Protein AF-A0A2J2H974-F1 (afdb_monomer)

Sequence (115 aa):
MNITLDLIFFIFIFSIGLYVVYKIEHDVKILRILKAYPVAAKVKGEGLIDFSNLSVLIRDYDIEYSVDGPVDVERVGEGVYRIRAKSGGRVTFRIVAYGNFDEYSVEKTVEVLGG

Radius of gyration: 21.42 Å; Cα contacts (8 Å, |Δi|>4): 199; chains: 1; bounding box: 49×22×66 Å

Secondary structure (DSSP, 8-state):
--HHHHHHHHHHHHHHHHHHHHHHHHHHHHHHHHHH----SEEESEEEEE-TTHHHH-SSEEEEEEEESSEEEEEEETTEEEEEESS-EEEEEEEEEE-SS-EEEEEEEEEEE--

Nearest PDB structures (foldseek):
  7kpn-assembly1_Z  TM=5.759E-01  e=4.421E-02  Homo sapiens
  3j8f-assembly1_7  TM=4.710E-01  e=7.732E-02  Homo sapiens
  4ogz-assembly2_B  TM=4.916E-01  e=1.512E-01  Bacteroides fragilis NCTC 9343
  4nzj-assembly1_A  TM=3.910E-01  e=1.512E-01  Bacteroides fragilis NCTC 9343
  6fg9-assembly1_A  TM=5.084E-01  e=1.872E+00  Mus musculus

Solvent-accessible surface area (backbone atoms only — not comparable to full-atom values): 6347 Å² total; per-residue (Å²): 136,58,67,67,61,55,50,53,53,50,50,53,54,50,53,51,51,52,52,52,49,54,44,50,53,52,37,53,48,51,55,52,48,60,71,66,56,84,69,71,55,64,37,62,24,57,41,77,49,75,45,50,70,46,57,82,78,45,82,56,65,50,78,47,76,47,75,47,65,63,50,49,79,44,78,80,52,78,54,27,35,39,40,37,18,63,82,21,31,37,39,37,37,38,42,36,36,66,47,84,86,51,79,46,72,42,79,49,61,27,37,30,38,44,95

Mean predicted aligned error: 5.32 Å

Foldseek 3Di:
DDVVVVVVVVVVVVVVVVVVVVLVVQVVQVQVCQVPPDFAQEDEQKDKTAPPCVCVRAVAKDKDKDWFPQKDWDDPDDRMIMIGHAQKTKMKIWMWGDGPPDIDIDIRMYTYHHD

pLDDT: mean 91.67, std 4.82, range [64.0, 96.44]

Structure (mmCIF, N/CA/C/O backbone):
data_AF-A0A2J2H974-F1
#
_entry.id   AF-A0A2J2H974-F1
#
loop_
_atom_site.group_PDB
_atom_site.id
_atom_site.type_symbol
_atom_site.label_atom_id
_atom_site.label_alt_id
_atom_site.label_comp_id
_atom_site.label_asym_id
_atom_site.label_entity_id
_atom_site.label_seq_id
_atom_site.pdbx_PDB_ins_code
_atom_site.Cartn_x
_atom_site.Cartn_y
_atom_site.Cartn_z
_atom_site.occupancy
_atom_site.B_iso_or_equiv
_atom_site.auth_seq_id
_atom_site.auth_comp_id
_atom_site.auth_asym_id
_atom_site.auth_atom_id
_atom_site.pdbx_PDB_model_num
ATOM 1 N N . MET A 1 1 ? 33.585 -6.709 -42.559 1.00 64.00 1 MET A N 1
ATOM 2 C CA . MET A 1 1 ? 33.146 -6.089 -41.293 1.00 64.00 1 MET A CA 1
ATOM 3 C C . MET A 1 1 ? 32.730 -4.668 -41.623 1.00 64.00 1 MET A C 1
ATOM 5 O O . MET A 1 1 ? 33.555 -3.937 -42.159 1.00 64.00 1 MET A O 1
ATOM 9 N N . ASN A 1 2 ? 31.446 -4.334 -41.485 1.00 88.88 2 ASN A N 1
ATOM 10 C CA . ASN A 1 2 ? 30.928 -3.021 -41.869 1.00 88.88 2 ASN A CA 1
ATOM 11 C C . ASN A 1 2 ? 30.706 -2.213 -40.592 1.00 88.88 2 ASN A C 1
ATOM 13 O O . ASN A 1 2 ? 29.677 -2.351 -39.939 1.00 88.88 2 ASN A O 1
ATOM 17 N N . ILE A 1 3 ? 31.681 -1.358 -40.282 1.00 90.81 3 ILE A N 1
ATOM 18 C CA . ILE A 1 3 ? 31.744 -0.563 -39.049 1.00 90.81 3 ILE A CA 1
ATOM 19 C C . ILE A 1 3 ? 30.459 0.245 -38.820 1.00 90.81 3 ILE A C 1
ATOM 21 O O . ILE A 1 3 ? 30.033 0.408 -37.682 1.00 90.81 3 ILE A O 1
ATOM 25 N N . THR A 1 4 ? 29.808 0.726 -39.883 1.00 91.44 4 THR A N 1
ATOM 26 C CA . THR A 1 4 ? 28.557 1.485 -39.771 1.00 91.44 4 THR A CA 1
ATOM 27 C C . THR A 1 4 ? 27.397 0.606 -39.308 1.00 91.44 4 THR A C 1
ATOM 29 O O . THR A 1 4 ? 26.653 1.006 -38.418 1.00 91.44 4 THR A O 1
ATOM 32 N N . LEU A 1 5 ? 27.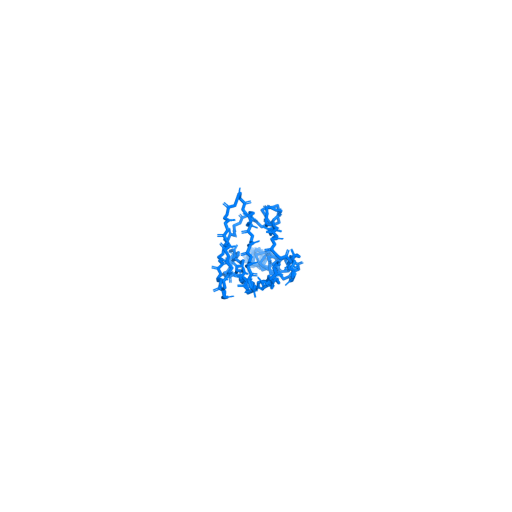254 -0.597 -39.875 1.00 91.50 5 LEU A N 1
ATOM 33 C CA . LEU A 1 5 ? 26.244 -1.562 -39.428 1.00 91.50 5 LEU A CA 1
ATOM 34 C C . LEU A 1 5 ? 26.521 -2.006 -37.991 1.00 91.50 5 LEU A C 1
ATOM 36 O O . LEU A 1 5 ? 25.608 -1.997 -37.170 1.00 91.50 5 LEU A O 1
ATOM 40 N N . ASP A 1 6 ? 27.778 -2.313 -37.677 1.00 91.56 6 ASP A N 1
ATOM 41 C CA . ASP A 1 6 ? 28.191 -2.747 -36.340 1.00 91.56 6 ASP A CA 1
ATOM 42 C C . ASP A 1 6 ? 27.893 -1.662 -35.283 1.00 91.56 6 ASP A C 1
ATOM 44 O O . ASP A 1 6 ? 27.380 -1.962 -34.204 1.00 91.56 6 ASP A O 1
ATOM 48 N N . LEU A 1 7 ? 28.119 -0.384 -35.615 1.00 95.00 7 LEU A N 1
ATOM 49 C CA . LEU A 1 7 ? 27.804 0.750 -34.743 1.00 95.00 7 LEU A CA 1
ATOM 50 C C . LEU A 1 7 ? 26.293 0.934 -34.537 1.00 95.00 7 LEU A C 1
ATOM 52 O O . LEU A 1 7 ? 25.856 1.188 -33.415 1.00 95.00 7 LEU A O 1
ATOM 56 N N . ILE A 1 8 ? 25.486 0.788 -35.592 1.00 94.81 8 ILE A N 1
ATOM 57 C CA . ILE A 1 8 ? 24.020 0.874 -35.491 1.00 94.81 8 ILE A CA 1
ATOM 58 C C . ILE A 1 8 ? 23.483 -0.252 -34.600 1.00 94.81 8 ILE A C 1
ATOM 60 O O . ILE A 1 8 ? 22.671 0.008 -33.711 1.00 94.81 8 ILE A O 1
ATOM 64 N N . PHE A 1 9 ? 23.966 -1.483 -34.789 1.00 94.44 9 PHE A N 1
ATOM 65 C CA . PHE A 1 9 ? 23.592 -2.619 -33.945 1.00 94.44 9 PHE A CA 1
ATOM 66 C C . PHE A 1 9 ? 23.987 -2.401 -32.486 1.00 94.44 9 PHE A C 1
ATOM 68 O O . PHE A 1 9 ? 23.182 -2.664 -31.592 1.00 94.44 9 PHE A O 1
ATOM 75 N N . PHE A 1 10 ? 25.187 -1.873 -32.235 1.00 95.44 10 PHE A N 1
ATOM 76 C CA . PHE A 1 10 ? 25.628 -1.547 -30.884 1.00 95.44 10 PHE A CA 1
ATOM 77 C C . PHE A 1 10 ? 24.703 -0.526 -30.211 1.00 95.44 10 PHE A C 1
ATOM 79 O O . PHE A 1 10 ? 24.227 -0.778 -29.105 1.00 95.44 10 PHE A O 1
ATOM 86 N N . ILE A 1 11 ? 24.402 0.593 -30.882 1.00 95.94 11 ILE A N 1
ATOM 87 C CA . ILE A 1 11 ? 23.509 1.630 -30.343 1.00 95.94 11 ILE A CA 1
ATOM 88 C C . ILE A 1 11 ? 22.129 1.041 -30.055 1.00 95.94 11 ILE A C 1
ATOM 90 O O . ILE A 1 11 ? 21.585 1.266 -28.980 1.00 95.94 11 ILE A O 1
ATOM 94 N N . PHE A 1 12 ? 21.583 0.247 -30.977 1.00 95.69 12 PHE A N 1
ATOM 95 C CA . PHE A 1 12 ? 20.273 -0.374 -30.810 1.00 95.69 12 PHE A CA 1
ATOM 96 C C . PHE A 1 12 ? 20.213 -1.293 -29.582 1.00 95.69 12 PHE A C 1
ATOM 98 O O . PHE A 1 12 ? 19.328 -1.143 -28.737 1.00 95.69 12 PHE A O 1
ATOM 105 N N . ILE A 1 13 ? 21.184 -2.202 -29.439 1.00 95.44 13 ILE A N 1
ATOM 106 C CA . ILE A 1 13 ? 21.277 -3.107 -28.283 1.00 95.44 13 ILE A CA 1
ATOM 107 C C . ILE A 1 13 ? 21.450 -2.305 -26.990 1.00 95.44 13 ILE A C 1
ATOM 109 O O . ILE A 1 13 ? 20.787 -2.585 -25.991 1.00 95.44 13 ILE A O 1
ATOM 113 N N . PHE A 1 14 ? 22.303 -1.282 -27.011 1.00 96.12 14 PHE A N 1
ATOM 114 C CA . PHE A 1 14 ? 22.555 -0.437 -25.852 1.00 96.12 14 PHE A CA 1
ATOM 115 C C . PHE A 1 14 ? 21.303 0.339 -25.418 1.00 96.12 14 PHE A C 1
ATOM 117 O O . PHE A 1 14 ? 20.978 0.369 -24.232 1.00 96.12 14 PHE A O 1
ATOM 124 N N . SER A 1 15 ? 20.553 0.911 -26.364 1.00 96.12 15 SER A N 1
ATOM 125 C CA . SER A 1 15 ? 19.294 1.608 -26.081 1.00 96.12 15 SER A CA 1
ATOM 126 C C . SER A 1 15 ? 18.238 0.679 -25.484 1.00 96.12 15 SER A C 1
ATOM 128 O O . SER A 1 15 ? 17.562 1.071 -24.533 1.00 96.12 15 SER A O 1
ATOM 130 N N . ILE A 1 16 ? 18.121 -0.558 -25.982 1.00 96.44 16 ILE A N 1
ATOM 131 C CA . ILE A 1 16 ? 17.234 -1.566 -25.382 1.00 96.44 16 ILE A CA 1
ATOM 132 C C . ILE A 1 16 ? 17.688 -1.892 -23.957 1.00 96.44 16 ILE A C 1
ATOM 134 O O . ILE A 1 16 ? 16.862 -1.921 -23.048 1.00 96.44 16 ILE A O 1
ATOM 138 N N . GLY A 1 17 ? 18.992 -2.089 -23.746 1.00 96.06 17 GLY A N 1
ATOM 139 C CA . GLY A 1 17 ? 19.557 -2.344 -22.422 1.00 96.06 17 GLY A CA 1
ATOM 140 C C . GLY A 1 17 ? 19.210 -1.241 -21.422 1.00 96.06 17 GLY A C 1
ATOM 141 O O . GLY A 1 17 ? 18.668 -1.527 -20.356 1.00 96.06 17 GLY A O 1
ATOM 142 N N . LEU A 1 18 ? 19.437 0.024 -21.789 1.00 96.38 18 LEU A N 1
ATOM 143 C CA . LEU A 1 18 ? 19.075 1.175 -20.955 1.00 96.38 18 LEU A CA 1
ATOM 144 C C . LEU A 1 18 ? 17.573 1.246 -20.669 1.00 96.38 18 LEU A C 1
ATOM 146 O O . LEU A 1 18 ? 17.176 1.512 -19.537 1.00 96.38 18 LEU A O 1
ATOM 150 N N . TYR A 1 19 ? 16.737 0.985 -21.674 1.00 96.38 19 TYR A N 1
ATOM 151 C CA . TYR A 1 19 ? 15.286 0.975 -21.507 1.00 96.38 19 TYR A CA 1
ATOM 152 C C . TYR A 1 19 ? 14.826 -0.091 -20.504 1.00 96.38 19 TYR A C 1
ATOM 154 O O . TYR A 1 19 ? 13.996 0.186 -19.637 1.00 96.38 19 TYR A O 1
ATOM 162 N N . VAL A 1 20 ? 15.389 -1.299 -20.585 1.00 95.88 20 VAL A N 1
ATOM 163 C CA . VAL A 1 20 ? 15.083 -2.388 -19.649 1.00 95.88 20 VAL A CA 1
ATOM 164 C C . VAL A 1 20 ? 15.549 -2.036 -18.236 1.00 95.88 20 VAL A C 1
ATOM 166 O O . VAL A 1 20 ? 14.777 -2.198 -17.294 1.00 95.88 20 VAL A O 1
ATOM 169 N N . VAL A 1 21 ? 16.764 -1.499 -18.080 1.00 96.00 21 VAL A N 1
ATOM 170 C CA . VAL A 1 21 ? 17.285 -1.066 -16.771 1.00 96.00 21 VAL A CA 1
ATOM 171 C C . VAL A 1 21 ? 16.378 -0.010 -16.145 1.00 96.00 21 VAL A C 1
ATOM 173 O O . VAL A 1 21 ? 15.998 -0.156 -14.987 1.00 96.00 21 VAL A O 1
ATOM 176 N N . TYR A 1 22 ? 15.953 0.994 -16.915 1.00 95.38 22 TYR A N 1
ATOM 177 C CA . TYR A 1 22 ? 15.041 2.031 -16.432 1.00 95.38 22 TYR A CA 1
ATOM 178 C C . TYR A 1 22 ? 13.717 1.451 -15.909 1.00 95.38 22 TYR A C 1
ATOM 180 O O . TYR A 1 22 ? 13.231 1.845 -14.848 1.00 95.38 22 TYR A O 1
ATOM 188 N N . LYS A 1 23 ? 13.145 0.471 -16.620 1.00 94.88 23 LYS A N 1
ATOM 189 C CA . LYS A 1 23 ? 11.928 -0.218 -16.169 1.00 94.88 23 LYS A CA 1
ATOM 190 C C . LYS A 1 23 ? 12.147 -1.023 -14.888 1.00 94.88 23 LYS A C 1
ATOM 192 O O . LYS A 1 23 ? 11.303 -0.986 -14.000 1.00 94.88 23 LYS A O 1
ATOM 197 N N . ILE A 1 24 ? 13.282 -1.711 -14.766 1.00 95.12 24 ILE A N 1
ATOM 198 C CA . ILE A 1 24 ? 13.628 -2.455 -13.546 1.00 95.12 24 ILE A CA 1
ATOM 199 C C . ILE A 1 24 ? 13.792 -1.493 -12.364 1.00 95.12 24 ILE A C 1
ATOM 201 O O . ILE A 1 24 ? 13.277 -1.758 -11.280 1.00 95.12 24 ILE A O 1
ATOM 205 N N . GLU A 1 25 ? 14.477 -0.364 -12.551 1.00 94.44 25 GLU A N 1
ATOM 206 C CA . GLU A 1 25 ? 14.650 0.643 -11.499 1.00 94.44 25 GLU A CA 1
ATOM 207 C C . GLU A 1 25 ? 13.312 1.204 -11.009 1.00 94.44 25 GLU A C 1
ATOM 209 O O . GLU A 1 25 ? 13.122 1.388 -9.802 1.00 94.44 25 GLU A O 1
ATOM 214 N N . HIS A 1 26 ? 12.371 1.436 -11.926 1.00 92.69 26 HIS A N 1
ATOM 215 C CA . HIS A 1 26 ? 11.016 1.858 -11.590 1.00 92.69 26 HIS A CA 1
ATOM 216 C C . HIS A 1 26 ? 10.298 0.827 -10.705 1.00 92.69 26 HIS A C 1
ATOM 218 O O . HIS A 1 26 ? 9.755 1.173 -9.655 1.00 92.69 26 HIS A O 1
ATOM 224 N N . ASP A 1 27 ? 10.359 -0.449 -11.069 1.00 93.50 27 ASP A N 1
ATOM 225 C CA . ASP A 1 27 ? 9.691 -1.525 -10.335 1.00 93.50 27 ASP A CA 1
ATOM 226 C C . ASP A 1 27 ? 10.341 -1.763 -8.957 1.00 93.50 27 ASP A C 1
ATOM 228 O O . ASP A 1 27 ? 9.664 -1.912 -7.935 1.00 93.50 27 ASP A O 1
ATOM 232 N N . VAL A 1 28 ? 11.671 -1.659 -8.873 1.00 93.81 28 VAL A N 1
ATOM 233 C CA . VAL A 1 28 ? 12.406 -1.665 -7.597 1.00 93.81 28 VAL A CA 1
ATOM 234 C C . VAL A 1 28 ? 11.984 -0.493 -6.706 1.00 93.81 28 VAL A C 1
ATOM 236 O O . VAL A 1 28 ? 11.896 -0.644 -5.482 1.00 93.81 28 VAL A O 1
ATOM 239 N N . LYS A 1 29 ? 11.707 0.679 -7.286 1.00 93.69 29 LYS A N 1
ATOM 240 C CA . LYS A 1 29 ? 11.217 1.843 -6.540 1.00 93.69 29 LYS A CA 1
ATOM 241 C C . LYS A 1 29 ? 9.827 1.587 -5.954 1.00 93.69 29 LYS A C 1
ATOM 243 O O . LYS A 1 29 ? 9.636 1.892 -4.776 1.00 93.69 29 LYS A O 1
ATOM 248 N N . ILE A 1 30 ? 8.909 0.980 -6.711 1.00 93.81 30 ILE A N 1
ATOM 249 C CA . ILE A 1 30 ? 7.581 0.571 -6.215 1.00 93.81 30 ILE A CA 1
ATOM 250 C C . ILE A 1 30 ? 7.730 -0.329 -4.986 1.00 93.81 30 ILE A C 1
ATOM 252 O O . ILE A 1 30 ? 7.198 -0.020 -3.918 1.00 93.81 30 ILE A O 1
ATOM 256 N N . LEU A 1 31 ? 8.533 -1.392 -5.092 1.00 92.12 31 LEU A N 1
ATOM 257 C CA . LEU A 1 31 ? 8.778 -2.324 -3.988 1.00 92.12 31 LEU A CA 1
ATOM 258 C C . LEU A 1 31 ? 9.320 -1.633 -2.732 1.00 92.12 31 LEU A C 1
ATOM 260 O O . LEU A 1 31 ? 8.914 -1.960 -1.614 1.00 92.12 31 LEU A O 1
ATOM 264 N N . ARG A 1 32 ? 10.247 -0.682 -2.899 1.00 93.94 32 ARG A N 1
ATOM 265 C CA . ARG A 1 32 ? 10.798 0.092 -1.777 1.00 93.94 32 ARG A CA 1
ATOM 266 C C . ARG A 1 32 ? 9.727 0.947 -1.107 1.00 93.94 32 ARG A C 1
ATOM 268 O O . ARG A 1 32 ? 9.667 0.951 0.120 1.00 93.94 32 ARG A O 1
ATOM 275 N N . ILE A 1 33 ? 8.888 1.626 -1.890 1.00 94.00 33 ILE A N 1
ATOM 276 C CA . ILE A 1 33 ? 7.799 2.465 -1.373 1.00 94.00 33 ILE A CA 1
ATOM 277 C C . ILE A 1 33 ? 6.804 1.614 -0.587 1.00 94.00 33 ILE A C 1
ATOM 279 O O . ILE A 1 33 ? 6.549 1.912 0.576 1.00 94.00 33 ILE A O 1
ATOM 283 N N . LEU A 1 34 ? 6.300 0.526 -1.176 1.00 92.75 34 LEU A N 1
ATOM 284 C CA . LEU A 1 34 ? 5.325 -0.351 -0.525 1.00 92.75 34 LEU A CA 1
ATOM 285 C C . LEU A 1 34 ? 5.850 -0.906 0.806 1.00 92.75 34 LEU A C 1
ATOM 287 O O . LEU A 1 34 ? 5.180 -0.834 1.839 1.00 92.75 34 LEU A O 1
ATOM 291 N N . LYS A 1 35 ? 7.087 -1.418 0.815 1.00 90.31 35 LYS A N 1
ATOM 292 C CA . LYS A 1 35 ? 7.701 -1.963 2.035 1.00 90.31 35 LYS A CA 1
ATOM 293 C C . LYS A 1 35 ? 7.855 -0.899 3.119 1.00 90.31 35 LYS A C 1
ATOM 295 O O . LYS A 1 35 ? 7.521 -1.175 4.273 1.00 90.31 35 LYS A O 1
ATOM 300 N N . ALA A 1 36 ? 8.322 0.292 2.750 1.00 92.38 36 ALA A N 1
ATOM 301 C CA . ALA A 1 36 ? 8.595 1.382 3.680 1.00 92.38 36 ALA A CA 1
ATOM 302 C C . ALA A 1 36 ? 7.351 2.183 4.095 1.00 92.38 36 ALA A C 1
ATOM 304 O O . ALA A 1 36 ? 7.444 2.958 5.046 1.00 92.38 36 ALA A O 1
ATOM 305 N N . TYR A 1 37 ? 6.205 2.015 3.421 1.00 90.81 37 TYR A N 1
ATOM 306 C CA . TYR A 1 37 ? 5.016 2.810 3.715 1.00 90.81 37 TYR A CA 1
ATOM 307 C C . TYR A 1 37 ? 4.559 2.585 5.169 1.00 90.81 37 TYR A C 1
ATOM 309 O O . TYR A 1 37 ? 4.341 1.430 5.576 1.00 90.81 37 TYR A O 1
ATOM 317 N N . PRO A 1 38 ? 4.450 3.661 5.970 1.00 88.81 38 PRO A N 1
ATOM 318 C CA . PRO A 1 38 ? 4.099 3.558 7.374 1.00 88.81 38 PRO A CA 1
ATOM 319 C C . PRO A 1 38 ? 2.603 3.283 7.521 1.00 88.81 38 PRO A C 1
ATOM 321 O O . PRO A 1 38 ? 1.766 3.999 6.982 1.00 88.81 38 PRO A O 1
ATOM 324 N N . VAL A 1 39 ? 2.270 2.257 8.298 1.00 89.56 39 VAL A N 1
ATOM 325 C CA . VAL A 1 39 ? 0.896 1.955 8.713 1.00 89.56 39 VAL A CA 1
ATOM 326 C C . VAL A 1 39 ? 0.918 1.721 10.215 1.00 89.56 39 VAL A C 1
ATOM 328 O O . VAL A 1 39 ? 1.840 1.082 10.730 1.00 89.56 39 VAL A O 1
ATOM 331 N N . ALA A 1 40 ? -0.067 2.263 10.930 1.00 88.00 40 ALA A N 1
ATOM 332 C CA . ALA A 1 40 ? -0.188 2.054 12.365 1.00 88.00 40 ALA A CA 1
ATOM 333 C C . ALA A 1 40 ? -0.346 0.556 12.656 1.00 88.00 40 ALA A C 1
ATOM 335 O O . ALA A 1 40 ? -1.290 -0.065 12.187 1.00 88.00 40 ALA A O 1
ATOM 336 N N . ALA A 1 41 ? 0.561 -0.027 13.442 1.00 88.75 41 ALA A N 1
ATOM 337 C CA . ALA A 1 41 ? 0.480 -1.447 13.786 1.00 88.75 41 ALA A CA 1
ATOM 338 C C . ALA A 1 41 ? -0.657 -1.747 14.776 1.00 88.75 41 ALA A C 1
ATOM 340 O O . ALA A 1 41 ? -1.159 -2.869 14.809 1.00 88.75 41 ALA A O 1
ATOM 341 N N . LYS A 1 42 ? -1.048 -0.761 15.599 1.00 91.50 42 LYS A N 1
ATOM 342 C CA . LYS A 1 42 ? -2.096 -0.896 16.617 1.00 91.50 42 LYS A CA 1
ATOM 343 C C . LYS A 1 42 ? -2.939 0.371 16.738 1.00 91.50 42 LYS A C 1
ATOM 345 O O . LYS A 1 42 ? -2.394 1.473 16.711 1.00 91.50 42 LYS A O 1
ATOM 350 N N . VAL A 1 43 ? -4.238 0.207 16.959 1.00 90.88 43 VAL A N 1
ATOM 351 C CA . VAL A 1 43 ? -5.202 1.269 17.305 1.00 90.88 43 VAL A CA 1
ATOM 352 C C . VAL A 1 43 ? -6.103 0.805 18.446 1.00 90.88 43 VAL A C 1
ATOM 354 O O . VAL A 1 43 ? 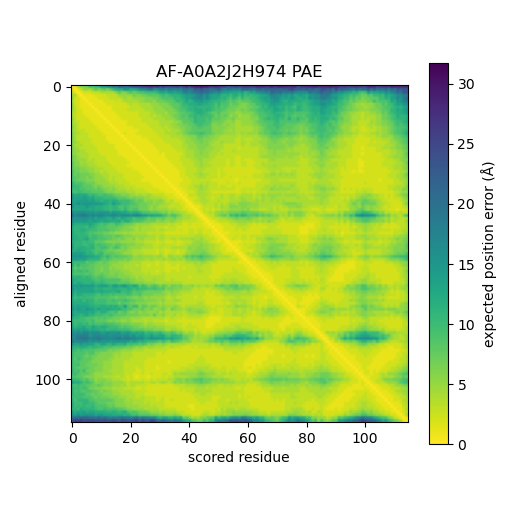-6.306 -0.391 18.631 1.00 90.88 43 VAL A O 1
ATOM 357 N N . LYS A 1 44 ? -6.629 1.738 19.245 1.00 87.62 44 LYS A N 1
ATOM 358 C CA . LYS A 1 44 ? -7.445 1.428 20.427 1.00 87.62 44 LYS A CA 1
ATOM 359 C C . LYS A 1 44 ? -8.881 1.901 20.224 1.00 87.62 44 LYS A C 1
ATOM 361 O O . LYS A 1 44 ? -9.107 3.100 20.113 1.00 87.62 44 LYS A O 1
ATOM 366 N N . GLY A 1 45 ? -9.831 0.967 20.225 1.00 83.06 45 GLY A N 1
ATOM 367 C CA . GLY A 1 45 ? -11.263 1.214 20.045 1.00 83.06 45 GLY A CA 1
ATOM 368 C C . GLY A 1 45 ? -11.621 1.625 18.616 1.00 83.06 45 GLY A C 1
ATOM 369 O O . GLY A 1 45 ? -12.266 0.865 17.897 1.00 83.06 45 GLY A O 1
ATOM 370 N N . GLU A 1 46 ? -11.169 2.808 18.200 1.00 89.62 46 GLU A N 1
ATOM 371 C CA . GLU A 1 46 ? -11.379 3.386 16.872 1.00 89.62 46 GLU A CA 1
ATOM 372 C C . GLU A 1 46 ? -10.075 3.987 16.329 1.00 89.62 46 GLU A C 1
ATOM 374 O O . GLU A 1 46 ? -9.275 4.559 17.071 1.00 89.62 46 GLU A O 1
ATOM 379 N N . GLY A 1 47 ? -9.855 3.858 15.023 1.00 90.19 47 GLY A N 1
ATOM 380 C CA . GLY A 1 47 ? -8.707 4.436 14.339 1.00 90.19 47 GLY A CA 1
ATOM 381 C C . GLY A 1 47 ? -9.006 4.802 12.892 1.00 90.19 47 GLY A C 1
ATOM 382 O O . GLY A 1 47 ? -9.920 4.261 12.271 1.00 90.19 47 GLY A O 1
ATOM 383 N N . LEU A 1 48 ? -8.207 5.721 12.355 1.00 92.81 48 LEU A N 1
ATOM 384 C CA . LEU A 1 48 ? -8.186 6.063 10.937 1.00 92.81 48 LEU A CA 1
ATOM 385 C C . LEU A 1 48 ? -6.867 5.580 10.339 1.00 92.81 48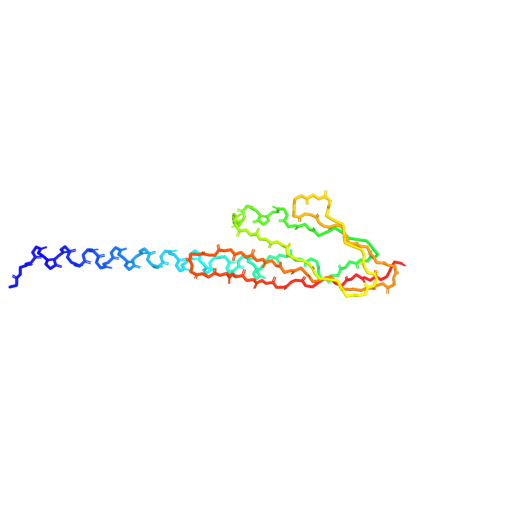 LEU A C 1
ATOM 387 O O . LEU A 1 48 ? -5.796 5.893 10.860 1.00 92.81 48 LEU A O 1
ATOM 391 N N . ILE A 1 49 ? -6.959 4.820 9.254 1.00 92.88 49 ILE A N 1
ATOM 392 C CA . ILE A 1 49 ? -5.826 4.366 8.456 1.00 92.88 49 ILE A CA 1
ATOM 393 C C . ILE A 1 49 ? -5.865 5.116 7.130 1.00 92.88 49 ILE A C 1
ATOM 395 O O . ILE A 1 49 ? -6.849 5.037 6.395 1.00 92.88 49 ILE A O 1
ATOM 399 N N . ASP A 1 50 ? -4.798 5.860 6.856 1.00 91.94 50 ASP A N 1
ATOM 400 C CA . ASP A 1 50 ? -4.718 6.784 5.731 1.00 91.94 50 ASP A CA 1
ATOM 401 C C . ASP A 1 50 ? -3.636 6.358 4.723 1.00 91.94 50 ASP A C 1
ATOM 403 O O . ASP A 1 50 ? -2.430 6.373 4.992 1.00 91.94 50 ASP A O 1
ATOM 407 N N . PHE A 1 51 ? -4.096 5.981 3.534 1.00 91.81 51 PHE A N 1
ATOM 408 C CA . PHE A 1 51 ? -3.294 5.661 2.360 1.00 91.81 51 PHE A CA 1
ATOM 409 C C . PHE A 1 51 ? -3.411 6.722 1.256 1.00 91.81 51 PHE A C 1
ATOM 411 O O . PHE A 1 51 ? -2.920 6.498 0.153 1.00 91.81 51 PHE A O 1
ATOM 418 N N . SER A 1 52 ? -4.043 7.870 1.508 1.00 88.94 52 SER A N 1
ATOM 419 C CA . SER A 1 52 ? -4.226 8.936 0.509 1.00 88.94 52 SER A CA 1
ATOM 420 C C . SER A 1 52 ? -2.892 9.436 -0.054 1.00 88.94 52 SER A C 1
ATOM 422 O O . SER A 1 52 ? -2.752 9.622 -1.261 1.00 88.94 52 SER A O 1
ATOM 424 N N . ASN A 1 53 ? -1.866 9.547 0.795 1.00 89.44 53 ASN A N 1
ATOM 425 C CA . ASN A 1 53 ? -0.518 9.951 0.391 1.00 89.44 53 ASN A CA 1
ATOM 426 C C . ASN A 1 53 ? 0.197 8.918 -0.491 1.00 89.44 53 ASN A C 1
ATOM 428 O O . ASN A 1 53 ? 1.193 9.257 -1.133 1.00 89.44 53 ASN A O 1
ATOM 432 N N . LEU A 1 54 ? -0.289 7.674 -0.556 1.00 89.69 54 LEU A N 1
ATOM 433 C CA . LEU A 1 54 ? 0.295 6.659 -1.427 1.00 89.69 54 LEU A CA 1
ATOM 434 C C . LEU A 1 54 ? 0.139 7.041 -2.908 1.00 89.69 54 LEU A C 1
ATOM 436 O O . LEU A 1 54 ? 1.064 6.800 -3.678 1.00 89.69 54 LEU A O 1
ATOM 440 N N . SER A 1 55 ? -0.940 7.747 -3.266 1.00 85.88 55 SER A N 1
ATOM 441 C CA . SER A 1 55 ? -1.191 8.276 -4.620 1.00 85.88 55 SER A CA 1
ATOM 442 C C . SER A 1 55 ? -0.127 9.258 -5.127 1.00 85.88 55 SER A C 1
ATOM 444 O O . SER A 1 55 ? 0.106 9.375 -6.330 1.00 85.88 55 SER A O 1
ATOM 446 N N . VAL A 1 56 ? 0.577 9.938 -4.215 1.00 8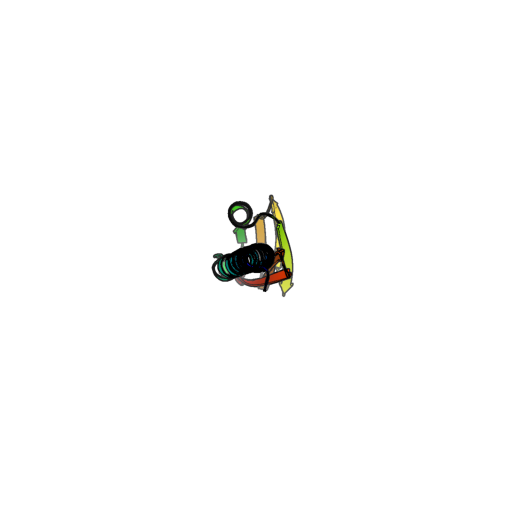6.12 56 VAL A N 1
ATOM 447 C CA . VAL A 1 56 ? 1.697 10.834 -4.551 1.00 86.12 56 VAL A CA 1
ATOM 448 C C . VAL A 1 56 ? 2.951 10.033 -4.920 1.00 86.12 56 VAL A C 1
ATOM 450 O O . VAL A 1 56 ? 3.805 10.506 -5.671 1.00 86.12 56 VAL A O 1
ATOM 453 N N . LEU A 1 57 ? 3.075 8.817 -4.386 1.00 89.06 57 LEU A N 1
ATOM 454 C CA . LEU A 1 57 ? 4.258 7.971 -4.515 1.00 89.06 57 LEU A CA 1
ATOM 455 C C . LEU A 1 57 ? 4.114 6.930 -5.632 1.00 89.06 57 LEU A C 1
ATOM 457 O O . LEU A 1 57 ? 5.101 6.621 -6.304 1.00 89.06 57 LEU A O 1
ATOM 461 N N . ILE A 1 58 ? 2.908 6.392 -5.816 1.00 90.38 58 ILE A N 1
ATOM 462 C CA . ILE A 1 58 ? 2.561 5.344 -6.778 1.00 90.38 58 ILE A CA 1
ATOM 463 C C . ILE A 1 58 ? 1.227 5.729 -7.418 1.00 90.38 58 ILE A C 1
ATOM 465 O O . ILE A 1 58 ? 0.270 6.030 -6.714 1.00 90.38 58 ILE A O 1
ATOM 469 N N . ARG A 1 59 ? 1.168 5.726 -8.753 1.00 83.06 59 ARG A N 1
ATOM 470 C CA . ARG A 1 59 ? -0.051 6.089 -9.493 1.00 83.06 59 ARG A CA 1
ATOM 471 C C . ARG A 1 59 ? -1.066 4.955 -9.545 1.00 83.06 59 ARG A C 1
ATOM 473 O O . ARG A 1 59 ? -2.226 5.179 -9.232 1.00 83.06 59 ARG A O 1
ATOM 480 N N . ASP A 1 60 ? -0.607 3.764 -9.908 1.00 87.38 60 ASP A N 1
ATOM 481 C CA . ASP A 1 60 ? -1.476 2.618 -10.159 1.00 87.38 60 ASP A CA 1
ATOM 482 C C . ASP A 1 60 ? -1.357 1.635 -8.9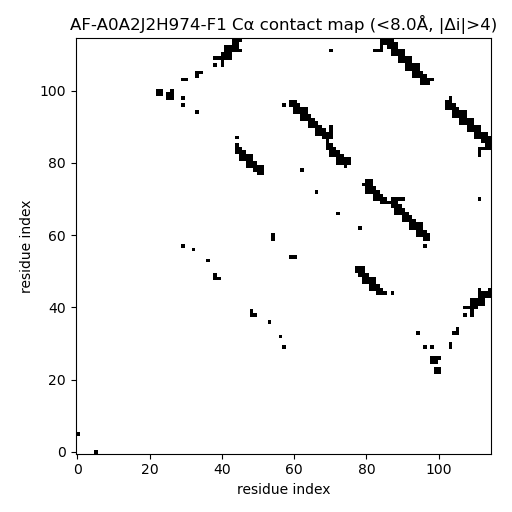94 1.00 87.38 60 ASP A C 1
ATOM 484 O O . ASP A 1 60 ? -0.411 0.841 -8.917 1.00 87.38 60 ASP A O 1
ATOM 488 N N . TYR A 1 61 ? -2.292 1.743 -8.050 1.00 92.38 61 TYR A N 1
ATOM 489 C CA . TYR A 1 61 ? -2.378 0.859 -6.897 1.00 92.38 61 TYR A CA 1
ATOM 490 C C . TYR A 1 61 ? -3.825 0.615 -6.469 1.00 92.38 61 TYR A C 1
ATOM 492 O O . TYR A 1 61 ? -4.684 1.484 -6.603 1.00 92.38 61 TYR A O 1
ATOM 500 N N . ASP A 1 62 ? -4.049 -0.550 -5.874 1.00 92.94 62 ASP A N 1
ATOM 501 C CA . ASP A 1 62 ? -5.294 -0.957 -5.243 1.00 92.94 62 ASP A CA 1
ATOM 502 C C . ASP A 1 62 ? -5.055 -1.290 -3.768 1.00 92.94 62 ASP A C 1
ATOM 504 O O . ASP A 1 62 ? -3.949 -1.638 -3.340 1.00 92.94 62 ASP A O 1
ATOM 508 N N . ILE A 1 63 ? -6.110 -1.160 -2.965 1.00 93.19 63 ILE A N 1
ATOM 509 C CA . ILE A 1 63 ? -6.091 -1.546 -1.555 1.00 93.19 63 ILE A CA 1
ATOM 510 C C . ILE A 1 63 ? -7.230 -2.518 -1.316 1.00 93.19 63 ILE A C 1
ATOM 512 O O . ILE A 1 63 ? -8.404 -2.152 -1.373 1.00 93.19 63 ILE A O 1
ATOM 516 N N . GLU A 1 64 ? -6.855 -3.740 -0.981 1.00 94.38 64 GLU A N 1
ATOM 517 C CA . GLU A 1 64 ? -7.754 -4.770 -0.490 1.00 94.38 64 GLU A CA 1
ATOM 518 C C . GLU A 1 64 ? -7.635 -4.838 1.034 1.00 94.38 64 GLU A C 1
ATOM 520 O O . GLU A 1 64 ? -6.597 -4.501 1.613 1.00 94.38 64 GLU A O 1
ATOM 525 N N . TYR A 1 65 ? -8.691 -5.276 1.714 1.00 94.56 65 TYR A N 1
ATOM 526 C CA . TYR A 1 65 ? -8.628 -5.509 3.150 1.00 94.56 65 TYR A CA 1
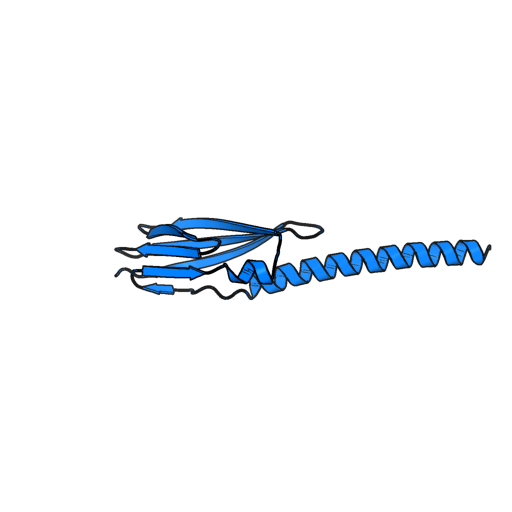ATOM 527 C C . TYR A 1 65 ? -9.362 -6.784 3.543 1.00 94.56 65 TYR A C 1
ATOM 529 O O . TYR A 1 65 ? -10.399 -7.133 2.982 1.00 94.56 65 TYR A O 1
ATOM 537 N N . SER A 1 66 ? -8.818 -7.437 4.561 1.00 95.44 66 SER A N 1
ATOM 538 C CA . SER A 1 66 ? -9.386 -8.617 5.199 1.00 95.44 66 SER A CA 1
ATOM 539 C C . SER A 1 66 ? -9.518 -8.360 6.690 1.00 95.44 66 SER A C 1
ATOM 541 O O . SER A 1 66 ? -8.654 -7.728 7.302 1.00 95.44 66 SER A O 1
ATOM 543 N N . VAL A 1 67 ? -10.603 -8.850 7.277 1.00 95.06 67 VAL A N 1
ATOM 544 C CA . VAL A 1 67 ? -10.924 -8.641 8.689 1.00 95.06 67 VAL A CA 1
ATOM 545 C C . VAL A 1 67 ? -10.911 -9.973 9.421 1.00 95.06 67 VAL A C 1
ATOM 547 O O . VAL A 1 67 ? -11.472 -10.955 8.943 1.00 95.06 67 VAL A O 1
ATOM 550 N N . ASP A 1 68 ? -10.293 -9.982 10.597 1.00 93.00 68 ASP A N 1
ATOM 551 C CA . ASP A 1 68 ? -10.269 -11.115 11.513 1.00 93.00 68 ASP A CA 1
ATOM 552 C C . ASP A 1 68 ? -10.770 -10.676 12.898 1.00 93.00 68 ASP A C 1
ATOM 554 O O . ASP A 1 68 ? -10.119 -9.908 13.613 1.00 93.00 68 ASP A O 1
ATOM 558 N N . GLY A 1 69 ? -11.963 -11.149 13.264 1.00 89.75 69 GLY A N 1
ATOM 559 C CA . GLY A 1 69 ? -12.654 -10.798 14.505 1.00 89.75 69 GLY A CA 1
ATOM 560 C C . GLY A 1 69 ? -13.722 -9.701 14.354 1.00 89.75 69 GLY A C 1
ATOM 561 O O . GLY A 1 69 ? -14.062 -9.298 13.242 1.00 89.75 69 GLY A O 1
ATOM 562 N N . PRO A 1 70 ? -14.295 -9.222 15.475 1.00 90.25 70 PRO A N 1
ATOM 563 C CA . PRO A 1 70 ? -15.397 -8.256 15.498 1.00 90.25 70 PRO A CA 1
ATOM 564 C C . PRO A 1 70 ? -14.909 -6.812 15.288 1.00 90.25 70 PRO A C 1
ATOM 566 O O . PRO A 1 70 ? -15.075 -5.945 16.156 1.00 90.25 70 PRO A O 1
ATOM 569 N N . VAL A 1 71 ? -14.290 -6.572 14.131 1.00 92.25 71 VAL A N 1
ATOM 570 C CA . VAL A 1 71 ? -13.858 -5.252 13.664 1.00 92.25 71 VAL A CA 1
ATOM 571 C C . VAL A 1 71 ? -14.751 -4.812 12.508 1.00 92.25 71 VAL A C 1
ATOM 573 O O . VAL A 1 71 ? -15.019 -5.576 11.588 1.00 92.25 71 VAL A O 1
ATOM 576 N N . ASP A 1 72 ? -15.206 -3.572 12.558 1.00 92.38 72 ASP A N 1
ATOM 577 C CA . ASP A 1 72 ? -15.899 -2.893 11.472 1.00 92.38 72 ASP A CA 1
ATOM 578 C C . ASP A 1 72 ? -14.900 -2.023 10.704 1.00 92.38 72 ASP A C 1
ATOM 580 O O . ASP A 1 72 ? -14.091 -1.318 11.317 1.00 92.38 72 ASP A O 1
ATOM 584 N N . VAL A 1 73 ? -14.950 -2.086 9.373 1.00 93.44 73 VAL A N 1
ATOM 585 C CA . VAL A 1 73 ? -14.088 -1.309 8.474 1.00 93.44 73 VAL A CA 1
ATOM 586 C C . VAL A 1 73 ? -14.973 -0.537 7.509 1.00 93.44 73 VAL A C 1
ATOM 588 O O . VAL A 1 73 ? -15.698 -1.119 6.708 1.00 93.44 73 VAL A O 1
ATOM 591 N N . GLU A 1 74 ? -14.879 0.785 7.566 1.00 94.19 74 GLU A N 1
ATOM 592 C CA . GLU A 1 74 ? -15.657 1.708 6.750 1.00 94.19 74 GLU A CA 1
ATOM 593 C C . GLU A 1 74 ? -14.705 2.547 5.893 1.00 94.19 74 GLU A C 1
ATOM 595 O O . GLU A 1 74 ? -13.817 3.228 6.412 1.00 94.19 74 GLU A O 1
ATOM 600 N N . ARG A 1 75 ? -14.882 2.532 4.568 1.00 92.50 75 ARG A N 1
ATOM 601 C CA . ARG A 1 75 ? -14.155 3.446 3.680 1.00 92.50 75 ARG A CA 1
ATOM 602 C C . ARG A 1 75 ? -14.800 4.826 3.766 1.00 92.50 75 ARG A C 1
ATOM 604 O O . ARG A 1 75 ? -15.908 5.028 3.283 1.00 92.50 75 ARG A O 1
ATOM 611 N N . VAL A 1 76 ? -14.091 5.770 4.376 1.00 93.50 76 VAL A N 1
ATOM 612 C CA . VAL A 1 76 ? -14.580 7.142 4.610 1.00 93.50 76 VAL A CA 1
ATOM 613 C C . VAL A 1 76 ? -14.069 8.138 3.570 1.00 93.50 76 VAL A C 1
ATOM 615 O O . VAL A 1 76 ? -14.545 9.268 3.512 1.00 93.50 76 VAL A O 1
ATOM 618 N N . GLY A 1 77 ? -13.109 7.726 2.741 1.00 89.62 77 GLY A N 1
ATOM 619 C CA . GLY A 1 77 ? -12.551 8.542 1.671 1.00 89.62 77 GLY A CA 1
ATOM 620 C C . GLY A 1 77 ? -11.705 7.730 0.694 1.00 89.62 77 GLY A C 1
ATOM 621 O O . GLY A 1 77 ? -11.611 6.500 0.765 1.00 89.62 77 GLY A O 1
ATOM 622 N N . GLU A 1 78 ? -11.072 8.421 -0.246 1.00 87.75 78 GLU A N 1
ATOM 623 C CA . GLU A 1 78 ? -10.131 7.799 -1.170 1.00 87.75 78 GLU A CA 1
ATOM 624 C C . GLU A 1 78 ? -8.848 7.404 -0.430 1.00 87.75 78 GLU A C 1
ATOM 626 O O . GLU A 1 78 ? -8.132 8.251 0.093 1.00 87.75 78 GLU A O 1
ATOM 631 N N . GLY A 1 79 ? -8.605 6.096 -0.308 1.00 87.19 79 GLY A N 1
ATOM 632 C CA . GLY A 1 79 ? -7.481 5.575 0.469 1.00 87.19 79 GLY A CA 1
ATOM 633 C C . GLY A 1 79 ? -7.613 5.741 1.987 1.00 87.19 79 GLY A C 1
ATOM 634 O O . GLY A 1 79 ? -6.664 5.416 2.688 1.00 87.19 79 GLY A O 1
ATOM 635 N N . VAL A 1 80 ? -8.752 6.201 2.519 1.00 92.25 80 VAL A N 1
ATOM 636 C CA . VAL A 1 80 ? -8.940 6.402 3.968 1.00 92.25 80 VAL A CA 1
ATOM 637 C C . VAL A 1 80 ? -9.976 5.432 4.523 1.00 92.25 80 VAL A C 1
ATOM 639 O O . VAL A 1 80 ? -11.123 5.392 4.067 1.00 92.25 80 VAL A O 1
ATOM 642 N N . TYR A 1 81 ? -9.576 4.689 5.552 1.00 94.25 81 TYR A N 1
ATOM 643 C CA . TYR A 1 81 ? -10.378 3.653 6.192 1.00 94.25 81 TYR A CA 1
ATOM 644 C C . TYR A 1 81 ? -10.531 3.945 7.681 1.00 94.25 81 TYR A C 1
ATOM 646 O O . TYR A 1 81 ? -9.547 4.124 8.399 1.00 94.25 81 TYR A O 1
ATOM 654 N N . ARG A 1 82 ? -11.771 3.968 8.162 1.00 94.19 82 ARG A N 1
ATOM 655 C CA . ARG A 1 82 ? -12.095 3.982 9.587 1.00 94.19 82 ARG A CA 1
ATOM 656 C C . ARG A 1 82 ? -12.248 2.546 10.062 1.00 94.19 82 ARG A C 1
ATOM 658 O O . ARG A 1 82 ? -12.999 1.780 9.468 1.00 94.19 82 ARG A O 1
ATOM 665 N N . ILE A 1 83 ? -11.558 2.202 11.142 1.00 94.00 83 ILE A N 1
ATOM 666 C CA . ILE A 1 83 ? -11.607 0.878 11.762 1.00 94.00 83 ILE A CA 1
ATOM 667 C C . ILE A 1 83 ? -12.099 0.993 13.201 1.00 94.00 83 ILE A C 1
ATOM 669 O O . ILE A 1 83 ? -11.651 1.868 13.941 1.00 94.00 83 ILE A O 1
ATOM 673 N N . ARG A 1 84 ? -13.038 0.130 13.596 1.00 92.19 84 ARG A N 1
ATOM 674 C CA . ARG A 1 84 ? -13.669 0.137 14.926 1.00 92.19 84 ARG A CA 1
ATOM 675 C C . ARG A 1 84 ? -13.815 -1.276 15.461 1.00 92.19 84 ARG A C 1
ATOM 677 O O . ARG A 1 84 ? -14.323 -2.134 14.755 1.00 92.19 84 ARG A O 1
ATOM 684 N N . ALA A 1 85 ? -13.440 -1.528 16.711 1.00 89.88 85 ALA A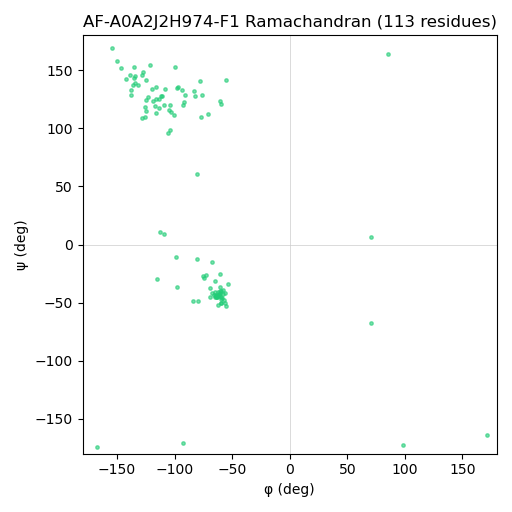 N 1
ATOM 685 C CA . ALA A 1 85 ? -13.634 -2.836 17.338 1.00 89.88 85 ALA A CA 1
ATOM 686 C C . ALA A 1 85 ? -14.157 -2.708 18.768 1.00 89.88 85 ALA A C 1
ATOM 688 O O . ALA A 1 85 ? -13.664 -1.901 19.553 1.00 89.88 85 ALA A O 1
ATOM 689 N N . LYS A 1 86 ? -15.130 -3.555 19.128 1.00 81.50 86 LYS A N 1
ATOM 690 C CA . LYS A 1 86 ? -15.689 -3.595 20.491 1.00 81.50 86 LYS A CA 1
ATOM 691 C C . LYS A 1 86 ? -14.861 -4.463 21.437 1.00 81.50 86 LYS A C 1
ATOM 693 O O . LYS A 1 86 ? -14.515 -4.020 22.519 1.00 81.50 86 LYS A O 1
ATOM 698 N N . SER A 1 87 ? -14.508 -5.679 21.029 1.00 85.31 87 SER 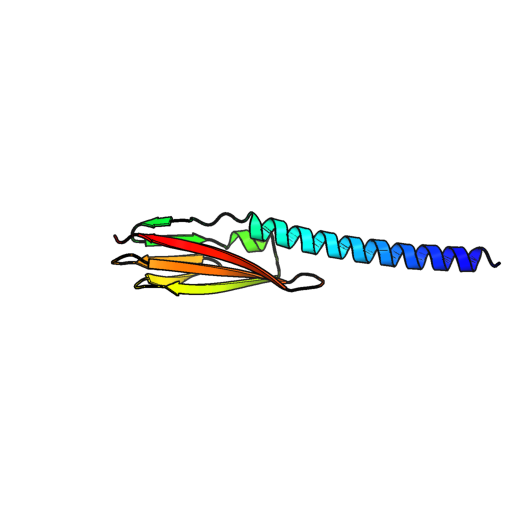A N 1
ATOM 699 C CA . SER A 1 87 ? -13.724 -6.624 21.848 1.00 85.31 87 SER A CA 1
ATOM 700 C C . SER A 1 87 ? -12.322 -6.892 21.290 1.00 85.31 87 SER A C 1
ATOM 702 O O . SER A 1 87 ? -11.631 -7.793 21.754 1.00 85.31 87 SER A O 1
ATOM 704 N N . GLY A 1 88 ? -11.909 -6.098 20.300 1.00 87.12 88 GLY A N 1
ATOM 705 C CA . GLY A 1 88 ? -10.642 -6.221 19.588 1.00 87.12 88 GLY A CA 1
ATOM 706 C C . GLY A 1 88 ? -10.666 -7.200 18.410 1.00 87.12 88 GLY A C 1
ATOM 707 O O . GLY A 1 88 ? -11.591 -7.997 18.269 1.00 87.12 88 GLY A O 1
ATOM 708 N N . GLY A 1 89 ? -9.657 -7.102 17.547 1.00 92.25 89 GLY A N 1
ATOM 709 C CA . GLY A 1 89 ? -9.489 -7.920 16.344 1.00 92.25 89 GLY A CA 1
ATOM 710 C C . GLY A 1 89 ? -8.349 -7.405 15.465 1.00 92.25 89 GLY A C 1
ATOM 711 O O . GLY A 1 89 ? -7.508 -6.626 15.921 1.00 92.25 89 GLY A O 1
ATOM 712 N N . ARG A 1 90 ? -8.293 -7.846 14.209 1.00 93.69 90 ARG A N 1
ATOM 713 C CA . ARG A 1 90 ? -7.232 -7.485 13.261 1.00 93.69 90 ARG A CA 1
ATOM 714 C C . ARG A 1 90 ? -7.807 -7.120 11.902 1.00 93.69 90 ARG A C 1
ATOM 716 O O . ARG A 1 90 ? -8.778 -7.717 11.448 1.00 93.69 90 ARG A O 1
ATOM 723 N N . VAL A 1 91 ? -7.170 -6.159 11.248 1.00 95.00 91 VAL A N 1
ATOM 724 C CA . VAL A 1 91 ? -7.435 -5.807 9.853 1.00 95.00 91 VAL A CA 1
ATOM 725 C C . VAL A 1 91 ? -6.124 -5.899 9.096 1.00 95.00 91 VAL A C 1
ATOM 727 O O . VAL A 1 91 ? -5.143 -5.267 9.482 1.00 95.00 91 VAL A O 1
ATOM 730 N N . THR A 1 92 ? -6.093 -6.683 8.029 1.00 96.12 92 THR A N 1
ATOM 731 C CA . THR A 1 92 ? -4.941 -6.773 7.134 1.00 96.12 92 THR A CA 1
ATOM 732 C C . THR A 1 92 ? -5.267 -6.025 5.859 1.00 96.12 92 THR A C 1
ATOM 734 O O . THR A 1 92 ? -6.175 -6.414 5.132 1.00 96.12 92 THR A O 1
ATOM 737 N N . PHE A 1 93 ? -4.525 -4.954 5.597 1.00 95.25 93 PHE A N 1
ATOM 738 C CA . PHE A 1 93 ? -4.578 -4.220 4.341 1.00 95.25 93 PHE A CA 1
ATOM 739 C C . PHE A 1 93 ? -3.537 -4.796 3.390 1.00 95.25 93 PHE A C 1
ATOM 741 O O . PHE A 1 93 ? -2.347 -4.813 3.712 1.00 95.25 93 PHE A O 1
ATOM 748 N N . ARG A 1 94 ? -3.972 -5.250 2.220 1.00 95.81 94 ARG A N 1
ATOM 749 C CA . ARG A 1 94 ? -3.099 -5.667 1.128 1.00 95.81 94 ARG A CA 1
ATOM 750 C C . ARG A 1 94 ? -3.040 -4.529 0.119 1.00 95.81 94 ARG A C 1
ATOM 752 O O . ARG A 1 94 ? -4.030 -4.202 -0.525 1.00 95.81 94 ARG A O 1
ATOM 759 N N . ILE A 1 95 ? -1.874 -3.902 0.030 1.00 95.00 95 ILE A N 1
ATOM 760 C CA . ILE A 1 95 ? -1.601 -2.830 -0.924 1.00 95.00 95 ILE A CA 1
ATOM 761 C C . ILE A 1 95 ? -0.992 -3.483 -2.155 1.00 95.00 95 ILE A C 1
ATOM 763 O O . ILE A 1 95 ? 0.062 -4.112 -2.040 1.00 95.00 95 ILE A O 1
ATOM 767 N N . VAL A 1 96 ? -1.642 -3.335 -3.301 1.00 94.81 96 VAL A N 1
ATOM 768 C CA . VAL A 1 96 ? -1.235 -3.903 -4.587 1.00 94.81 96 VAL A CA 1
ATOM 769 C C . VAL A 1 96 ? -0.821 -2.755 -5.498 1.00 94.81 96 VAL A C 1
ATOM 771 O O . VAL A 1 96 ? -1.570 -1.801 -5.632 1.00 94.81 96 VAL A O 1
ATOM 774 N N . ALA A 1 97 ? 0.361 -2.804 -6.100 1.00 94.88 97 ALA A N 1
ATOM 775 C CA . ALA A 1 97 ? 0.829 -1.820 -7.070 1.00 94.88 97 ALA A CA 1
ATOM 776 C C . ALA A 1 97 ? 1.307 -2.509 -8.344 1.00 94.88 97 ALA A C 1
ATOM 778 O O . ALA A 1 97 ? 1.911 -3.582 -8.290 1.00 94.88 97 ALA A O 1
ATOM 779 N N . TYR A 1 98 ? 1.101 -1.853 -9.481 1.00 92.94 98 TYR A N 1
ATOM 780 C CA . TYR A 1 98 ? 1.409 -2.421 -10.789 1.00 92.94 98 TYR A CA 1
ATOM 781 C C . TYR A 1 98 ? 2.693 -1.807 -11.354 1.00 92.94 98 TYR A C 1
ATOM 783 O O . TYR A 1 98 ? 2.809 -0.589 -11.513 1.00 92.94 98 TYR A O 1
ATOM 791 N N . GLY A 1 99 ? 3.692 -2.654 -11.607 1.00 91.56 99 GLY A N 1
ATOM 792 C CA . GLY A 1 99 ? 4.948 -2.268 -12.242 1.00 91.56 99 GLY A CA 1
ATOM 793 C C . GLY A 1 99 ? 4.938 -2.445 -13.758 1.00 91.56 99 GLY A C 1
ATOM 794 O O . GLY A 1 99 ? 3.919 -2.726 -14.383 1.00 91.56 99 GLY A O 1
ATOM 795 N N . ASN A 1 100 ? 6.114 -2.295 -14.362 1.00 91.88 100 ASN A N 1
ATOM 796 C CA . ASN A 1 100 ? 6.319 -2.550 -15.784 1.00 91.88 100 ASN A CA 1
ATOM 797 C C . ASN A 1 100 ? 6.337 -4.043 -16.120 1.00 91.88 100 ASN A C 1
ATOM 799 O O . ASN A 1 100 ? 6.045 -4.394 -17.265 1.00 91.88 100 ASN A O 1
ATOM 803 N N . PHE A 1 101 ? 6.753 -4.888 -15.174 1.00 91.06 101 PHE A N 1
ATOM 804 C CA . PHE A 1 101 ? 6.934 -6.322 -15.400 1.00 91.06 101 PHE A CA 1
ATOM 805 C C . PHE A 1 101 ? 5.992 -7.205 -14.587 1.00 91.06 101 PHE A C 1
ATOM 807 O O . PHE A 1 101 ? 5.685 -8.301 -15.049 1.00 91.06 101 PHE A O 1
ATOM 814 N N . ASP A 1 102 ? 5.565 -6.764 -13.403 1.00 91.69 102 ASP A N 1
ATOM 815 C CA . ASP A 1 102 ? 4.787 -7.602 -12.490 1.00 91.69 102 ASP A CA 1
ATOM 816 C C . ASP A 1 102 ? 3.895 -6.782 -11.544 1.00 91.69 102 ASP A C 1
ATOM 818 O O . ASP A 1 102 ? 4.025 -5.557 -11.424 1.00 91.69 102 ASP A O 1
ATOM 822 N N . GLU A 1 103 ? 3.003 -7.486 -10.854 1.00 93.88 103 GLU A N 1
ATOM 823 C CA . GLU A 1 103 ? 2.248 -6.993 -9.710 1.00 93.88 103 GLU A CA 1
ATOM 824 C C . GLU A 1 103 ? 3.086 -7.122 -8.430 1.00 93.88 103 GLU A C 1
ATOM 826 O O . GLU A 1 103 ? 3.647 -8.172 -8.110 1.00 93.88 103 GLU A O 1
ATOM 831 N N . TYR A 1 104 ? 3.133 -6.051 -7.643 1.00 93.81 104 TYR A N 1
ATOM 832 C CA . TYR A 1 104 ? 3.809 -6.025 -6.354 1.00 93.81 104 TYR A CA 1
ATOM 833 C C . TYR A 1 104 ? 2.799 -5.787 -5.248 1.00 93.81 104 TYR A C 1
ATOM 835 O O . TYR A 1 104 ? 2.097 -4.783 -5.256 1.00 93.81 104 TYR A O 1
ATOM 843 N N . SER A 1 105 ? 2.765 -6.668 -4.249 1.00 94.31 105 SER A N 1
ATOM 844 C CA . SER A 1 105 ? 1.878 -6.490 -3.101 1.00 94.31 105 SER A CA 1
ATOM 845 C C . SER A 1 105 ? 2.606 -6.570 -1.765 1.00 94.31 105 SER A C 1
ATOM 847 O O . SER A 1 105 ? 3.620 -7.255 -1.612 1.00 94.31 105 SER A O 1
ATOM 849 N N . VAL A 1 106 ? 2.102 -5.817 -0.788 1.00 94.75 106 VAL A N 1
ATOM 850 C CA . VAL A 1 106 ? 2.539 -5.884 0.606 1.00 94.75 106 VAL A CA 1
ATOM 851 C C . VAL A 1 106 ? 1.327 -5.918 1.520 1.00 94.75 106 VAL A C 1
ATOM 853 O O . VAL A 1 106 ? 0.358 -5.186 1.324 1.00 94.75 106 VAL A O 1
ATOM 856 N N . GLU A 1 107 ? 1.408 -6.746 2.550 1.00 95.44 107 GLU A N 1
ATOM 857 C CA . GLU A 1 107 ? 0.398 -6.808 3.594 1.00 95.44 107 GLU A CA 1
ATOM 858 C C . GLU A 1 107 ? 0.829 -5.976 4.801 1.00 95.44 107 GLU A C 1
ATOM 860 O O . GLU A 1 107 ? 1.981 -6.013 5.248 1.00 95.44 107 GLU A O 1
ATOM 865 N N . LYS A 1 108 ? -0.114 -5.202 5.330 1.00 93.19 108 LYS A N 1
ATOM 866 C CA . LYS A 1 108 ? 0.044 -4.368 6.516 1.00 93.19 108 LYS A CA 1
ATOM 867 C C . LYS A 1 108 ? -1.093 -4.695 7.472 1.00 93.19 108 LYS A C 1
ATOM 869 O O . LYS A 1 108 ? -2.249 -4.365 7.218 1.00 93.19 108 LYS A O 1
ATOM 874 N N . THR A 1 109 ? -0.753 -5.362 8.568 1.00 94.31 109 THR A N 1
ATOM 875 C CA . THR A 1 109 ? -1.726 -5.766 9.585 1.00 94.31 109 THR A CA 1
ATOM 876 C C . THR A 1 109 ? -1.805 -4.728 10.693 1.00 94.31 109 THR A C 1
ATOM 878 O O . THR A 1 109 ? -0.785 -4.285 11.221 1.00 94.31 109 THR A O 1
ATOM 881 N N . VAL A 1 110 ? -3.034 -4.377 11.049 1.00 93.69 110 VAL A N 1
ATOM 882 C CA . VAL A 1 110 ? -3.386 -3.446 12.112 1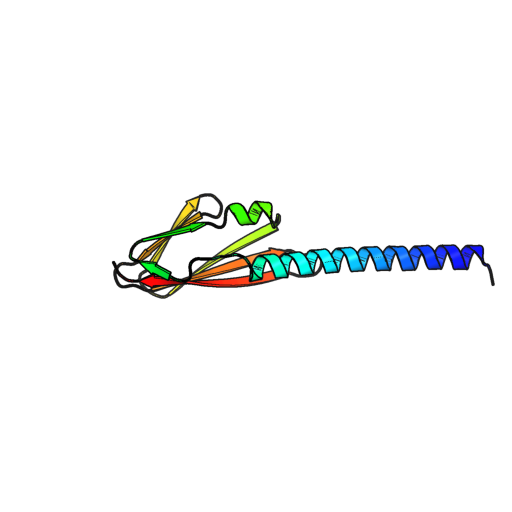.00 93.69 110 VAL A CA 1
ATOM 883 C C . VAL A 1 110 ? -4.174 -4.201 13.172 1.00 93.69 110 VAL A C 1
ATOM 885 O O . VAL A 1 110 ? -5.249 -4.737 12.899 1.00 93.69 110 VAL A O 1
ATOM 888 N N . GLU A 1 111 ? -3.653 -4.247 14.394 1.00 92.56 111 GLU A N 1
ATOM 889 C CA . GLU A 1 111 ? -4.399 -4.758 15.542 1.00 92.56 111 GLU A CA 1
ATOM 890 C C . GLU A 1 111 ? -5.308 -3.661 16.096 1.00 92.56 111 GLU A C 1
ATOM 892 O O . GLU A 1 111 ? -4.860 -2.558 16.415 1.00 92.56 111 GLU A O 1
ATOM 897 N N . VAL A 1 112 ? -6.590 -3.969 16.257 1.00 90.75 112 VAL A N 1
ATOM 898 C CA . VAL A 1 112 ? -7.543 -3.087 16.926 1.00 90.75 112 VAL A CA 1
ATOM 899 C C . VAL A 1 112 ? -7.772 -3.640 18.318 1.00 90.75 112 VAL A C 1
ATOM 901 O O . VAL A 1 112 ? -8.287 -4.742 18.481 1.00 90.75 112 VAL A O 1
ATOM 904 N N . LEU A 1 113 ? -7.350 -2.901 19.336 1.00 88.12 113 LEU A N 1
ATOM 905 C CA . LEU A 1 113 ? -7.607 -3.242 20.729 1.00 88.12 113 LEU A CA 1
ATOM 906 C C . LEU A 1 113 ? -9.050 -2.864 21.064 1.00 88.12 113 LEU A C 1
ATOM 908 O O . LEU A 1 113 ? -9.521 -1.815 20.624 1.00 88.12 113 LEU A O 1
ATOM 912 N N . GLY A 1 114 ? -9.741 -3.700 21.842 1.00 78.62 114 GLY A N 1
ATOM 913 C CA . GLY A 1 114 ? -11.075 -3.373 22.347 1.00 78.62 114 GLY A CA 1
ATOM 914 C C . GLY A 1 114 ? -11.078 -2.040 23.102 1.00 78.62 114 GLY A C 1
ATOM 915 O O . GLY A 1 114 ? -10.094 -1.697 23.771 1.00 78.62 114 GLY A O 1
ATOM 916 N N . GLY A 1 115 ? -12.159 -1.284 22.919 1.00 66.81 115 GLY A N 1
ATOM 917 C CA . GLY A 1 115 ? -12.424 -0.018 23.605 1.00 66.81 115 GLY A CA 1
ATOM 918 C C . GLY A 1 115 ? -13.053 -0.221 24.971 1.00 66.81 115 GLY A C 1
ATOM 919 O O . GLY A 1 115 ? -13.898 -1.135 25.091 1.00 66.81 115 GLY A O 1
#